Protein AF-A0A4Q5BND1-F1 (afdb_monomer_lite)

pLDDT: mean 87.62, std 17.13, range [39.16, 98.69]

Sequence (117 aa):
MFSNDTQSSKQLSAREKQLAYLREHEKDMADFVKSLSPKVKSVQFDWESMEVGQVSNGTPQGGGYMLTLRGKVNQNEQTKFMVGFSIDNATSTPKEFGIYEMQPIRIYRDGGWYYYD

Foldseek 3Di:
DDPPPPPPVPPDFLLRVQLVVCVVCVVVVFVVLCVLDVPFPGKAWDSVQWDKDFDAPVDPVGGFIKIKTKIAGPPDPQKIWMKIATARDRRGHHPDPDIDRPGRIWGDDPNDTDHPD

Secondary structure (DSSP, 8-state):
-------------HHHHHHHHHHHTHHHHHHHHHHT-TT---EEEEEEEEEEEE---SSTT-PPEEEEEEEEETT-TTEEEEEEEEESSTTPPPSS---EEEEEEEEEETTEEEE--

Radius of gyration: 17.89 Å; chains: 1; bounding box: 37×38×66 Å

Structure (mmCIF, N/CA/C/O backbone):
data_AF-A0A4Q5BND1-F1
#
_entry.id   AF-A0A4Q5BND1-F1
#
loop_
_atom_site.group_PDB
_atom_site.id
_atom_site.type_symbol
_atom_site.label_atom_id
_atom_site.label_alt_id
_atom_site.label_comp_id
_atom_site.label_asym_id
_atom_site.label_entity_id
_atom_site.label_seq_id
_atom_site.pdbx_PDB_ins_code
_atom_site.Cartn_x
_atom_site.Cartn_y
_atom_site.Cartn_z
_atom_site.occupancy
_atom_site.B_iso_or_equiv
_atom_site.auth_seq_id
_atom_site.auth_comp_id
_atom_site.auth_asym_id
_atom_site.auth_atom_id
_atom_site.pdbx_PDB_model_num
ATOM 1 N N . MET A 1 1 ? -5.087 -16.785 50.235 1.00 39.31 1 MET A N 1
ATOM 2 C CA . MET A 1 1 ? -4.423 -15.898 49.260 1.00 39.31 1 MET A CA 1
ATOM 3 C C . MET A 1 1 ? -5.155 -16.076 47.948 1.00 39.31 1 MET A C 1
ATOM 5 O O . MET A 1 1 ? -5.008 -17.120 47.333 1.00 39.31 1 MET A O 1
ATOM 9 N N . PHE A 1 2 ? -6.032 -15.141 47.594 1.00 42.69 2 PHE A N 1
ATOM 10 C CA . PHE A 1 2 ? -6.683 -15.137 46.287 1.00 42.69 2 PHE A CA 1
ATOM 11 C C . PHE A 1 2 ? -5.940 -14.104 45.447 1.00 42.69 2 PHE A C 1
ATOM 13 O O . PHE A 1 2 ? -6.061 -12.906 45.701 1.00 42.69 2 PHE A O 1
ATOM 20 N N . SER A 1 3 ? -5.102 -14.568 44.523 1.00 43.72 3 SER A N 1
ATOM 21 C CA . SER A 1 3 ? -4.560 -13.702 43.482 1.00 43.72 3 SER A CA 1
ATOM 22 C C . SER A 1 3 ? -5.708 -13.394 42.531 1.00 43.72 3 SER A C 1
ATOM 24 O O . SER A 1 3 ? -6.158 -14.263 41.789 1.00 43.72 3 SER A O 1
ATOM 26 N N . ASN A 1 4 ? -6.224 -12.168 42.603 1.00 39.16 4 ASN A N 1
ATOM 27 C CA . ASN A 1 4 ? -7.020 -11.596 41.528 1.00 39.16 4 ASN A CA 1
ATOM 28 C C . ASN A 1 4 ? -6.064 -11.357 40.357 1.00 39.16 4 ASN A C 1
ATOM 30 O O . ASN A 1 4 ? -5.521 -10.261 40.199 1.00 39.16 4 ASN A O 1
ATOM 34 N N . ASP A 1 5 ? -5.842 -12.395 39.554 1.00 50.16 5 ASP A N 1
ATOM 35 C CA . ASP A 1 5 ? -5.312 -12.229 38.210 1.00 50.16 5 ASP A CA 1
ATOM 36 C C . ASP A 1 5 ? -6.337 -11.400 37.445 1.00 50.16 5 ASP A C 1
ATOM 38 O O . ASP A 1 5 ? -7.357 -11.876 36.949 1.00 50.16 5 ASP A O 1
ATOM 42 N N . THR A 1 6 ? -6.093 -10.095 37.435 1.00 43.84 6 THR A N 1
ATOM 43 C CA . THR A 1 6 ? -6.850 -9.158 36.630 1.00 43.84 6 THR A CA 1
ATOM 44 C C . THR A 1 6 ? -6.502 -9.505 35.189 1.00 43.84 6 THR A C 1
ATOM 46 O O . THR A 1 6 ? -5.468 -9.075 34.677 1.00 43.84 6 THR A O 1
ATOM 49 N N . GLN A 1 7 ? -7.342 -10.312 34.532 1.00 50.75 7 GLN A N 1
ATOM 50 C CA . GLN A 1 7 ? -7.423 -10.360 33.075 1.00 50.75 7 GLN A CA 1
ATOM 51 C C . GLN A 1 7 ? -7.826 -8.960 32.608 1.00 50.75 7 GLN A C 1
ATOM 53 O O . GLN A 1 7 ? -8.988 -8.666 32.343 1.00 50.75 7 GLN A O 1
ATOM 58 N N . SER A 1 8 ? -6.847 -8.061 32.561 1.00 48.84 8 SER A N 1
ATOM 59 C CA . SER A 1 8 ? -6.966 -6.797 31.864 1.00 48.84 8 SER A CA 1
ATOM 60 C C . SER A 1 8 ? -7.092 -7.167 30.395 1.00 48.84 8 SER A C 1
ATOM 62 O O . SER A 1 8 ? -6.111 -7.551 29.755 1.00 48.84 8 SER A O 1
ATOM 64 N N . SER A 1 9 ? -8.324 -7.173 29.880 1.00 58.75 9 SER A N 1
ATOM 65 C CA . SER A 1 9 ? -8.588 -7.304 28.453 1.00 58.75 9 SER A CA 1
ATOM 66 C C . SER A 1 9 ? -7.759 -6.231 27.760 1.00 58.75 9 SER A C 1
ATOM 68 O O . SER A 1 9 ? -8.057 -5.042 27.887 1.00 58.75 9 SER A O 1
ATOM 70 N N . LYS A 1 10 ? -6.663 -6.628 27.111 1.00 68.19 10 LYS A N 1
ATOM 71 C CA . LYS A 1 10 ? -5.726 -5.698 26.487 1.00 68.19 10 LYS A CA 1
ATOM 72 C C . LYS A 1 10 ? -6.482 -4.977 25.372 1.00 68.19 10 LYS A C 1
ATOM 74 O O . LYS A 1 10 ? -6.725 -5.547 24.311 1.00 68.19 10 LYS A O 1
ATOM 79 N N . GLN A 1 11 ? -6.954 -3.765 25.648 1.00 77.25 11 GLN A N 1
ATOM 80 C CA . GLN A 1 11 ? -7.708 -2.989 24.676 1.00 77.25 11 GLN A CA 1
ATOM 81 C C . GLN A 1 11 ? -6.721 -2.567 23.584 1.00 77.25 11 GLN A C 1
ATOM 83 O O . GLN A 1 11 ? -5.782 -1.825 23.859 1.00 77.25 11 GLN A O 1
ATOM 88 N N . LEU A 1 12 ? -6.895 -3.090 22.368 1.00 85.19 12 LEU A N 1
ATOM 89 C CA . LEU A 1 12 ? -6.031 -2.745 21.239 1.00 85.19 12 LEU A CA 1
ATOM 90 C C . LEU A 1 12 ? -6.107 -1.237 20.968 1.00 85.19 12 LEU A C 1
ATOM 92 O O . LEU A 1 12 ? -7.200 -0.658 20.908 1.00 85.19 12 LEU A O 1
ATOM 96 N N . SER A 1 13 ? -4.951 -0.615 20.762 1.00 94.19 13 SER A N 1
ATOM 97 C CA . SER A 1 13 ? -4.838 0.737 20.223 1.00 94.19 13 SER A CA 1
ATOM 98 C C . SER A 1 13 ? -5.478 0.827 18.833 1.00 94.19 13 SER A C 1
ATOM 100 O O . SER A 1 13 ? -5.686 -0.178 18.148 1.00 94.19 13 SER A O 1
ATOM 102 N N . ALA A 1 14 ? -5.777 2.047 18.382 1.00 95.25 14 ALA A N 1
ATOM 103 C CA . ALA A 1 14 ? -6.307 2.275 17.037 1.00 95.25 14 ALA A CA 1
ATOM 104 C C . ALA A 1 14 ? -5.412 1.658 15.946 1.00 95.25 14 ALA A C 1
ATOM 106 O O . ALA A 1 14 ? -5.902 0.939 15.077 1.00 95.25 14 ALA A O 1
ATOM 107 N N . ARG A 1 15 ? -4.092 1.861 16.065 1.00 95.44 15 ARG A N 1
ATOM 108 C CA . ARG A 1 15 ? -3.093 1.315 15.140 1.00 95.44 15 ARG A CA 1
ATOM 109 C C . ARG A 1 15 ? -3.120 -0.214 15.117 1.00 95.44 15 ARG A C 1
ATOM 111 O O . ARG A 1 15 ? -3.050 -0.810 14.050 1.00 95.44 15 ARG A O 1
ATOM 118 N N . GLU A 1 16 ? -3.241 -0.857 16.278 1.00 96.38 16 GLU A N 1
ATOM 119 C CA . GLU A 1 16 ? -3.308 -2.320 16.362 1.00 96.38 16 GLU A CA 1
ATOM 120 C C . GLU A 1 16 ? -4.590 -2.879 15.734 1.00 96.38 16 GLU A C 1
ATOM 122 O O . GLU A 1 16 ? -4.524 -3.891 15.043 1.00 96.38 16 GLU A O 1
ATOM 127 N N . LYS A 1 17 ? -5.740 -2.213 15.910 1.00 96.12 17 LYS A N 1
ATOM 128 C CA . LYS A 1 17 ? -6.999 -2.607 15.249 1.00 96.12 17 LYS A CA 1
ATOM 129 C C . LYS A 1 17 ? -6.908 -2.481 13.730 1.00 96.12 17 LYS A C 1
ATOM 131 O O . LYS A 1 17 ? -7.338 -3.375 13.011 1.00 96.12 17 LYS A O 1
ATOM 136 N N . GLN A 1 18 ? -6.316 -1.390 13.251 1.00 97.12 18 GLN A N 1
ATOM 137 C CA . GLN A 1 18 ? -6.070 -1.155 11.829 1.00 97.12 18 GLN A CA 1
ATOM 138 C C . GLN A 1 18 ? -5.130 -2.214 11.241 1.00 97.12 18 GLN A C 1
ATO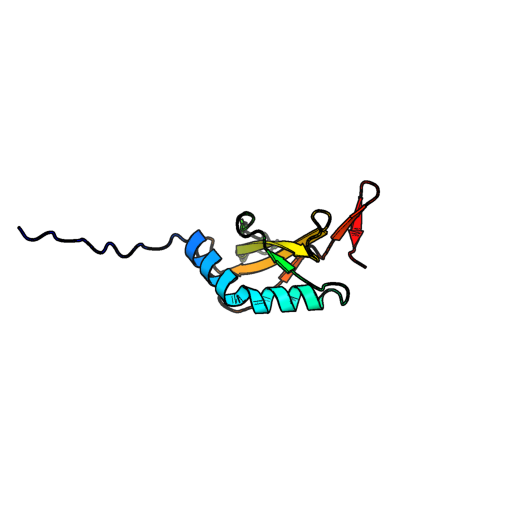M 140 O O . GLN A 1 18 ? -5.464 -2.832 10.236 1.00 97.12 18 GLN A O 1
ATOM 145 N N . LEU A 1 19 ? -4.006 -2.504 11.903 1.00 97.75 19 LEU A N 1
ATOM 146 C CA . LEU A 1 19 ? -3.090 -3.566 11.477 1.00 97.75 19 LEU A CA 1
ATOM 147 C C . LEU A 1 19 ? -3.739 -4.952 11.502 1.00 97.75 19 LEU A C 1
ATOM 149 O O . LEU A 1 19 ? -3.475 -5.754 10.610 1.00 97.75 19 LEU A O 1
ATOM 153 N N . ALA A 1 20 ? -4.575 -5.244 12.502 1.00 97.00 20 ALA A N 1
ATOM 154 C CA . ALA A 1 20 ? -5.307 -6.505 12.572 1.00 97.00 20 ALA A CA 1
ATOM 155 C C . ALA A 1 20 ? -6.233 -6.673 11.361 1.00 97.00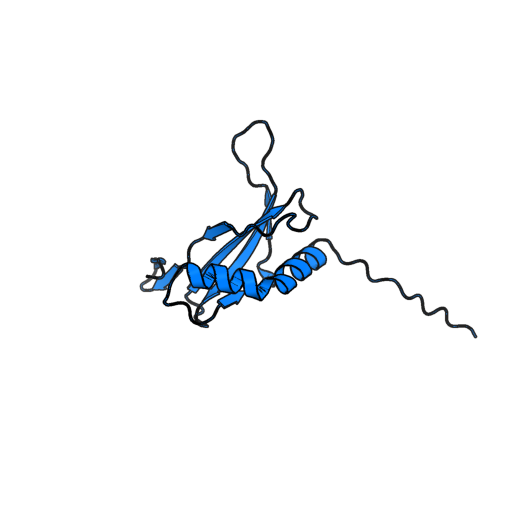 20 ALA A C 1
ATOM 157 O O . ALA A 1 20 ? -6.173 -7.709 10.704 1.00 97.00 20 ALA A O 1
ATOM 158 N N . TYR A 1 21 ? -6.994 -5.629 11.014 1.00 96.25 21 TYR A N 1
ATOM 159 C CA . TYR A 1 21 ? -7.838 -5.622 9.820 1.00 96.25 21 TYR A CA 1
ATOM 160 C C . TYR A 1 21 ? -7.024 -5.864 8.540 1.00 96.25 21 TYR A C 1
ATOM 162 O O . TYR A 1 21 ? -7.374 -6.726 7.740 1.00 96.25 21 TYR A O 1
ATOM 170 N N . LEU A 1 22 ? -5.906 -5.152 8.346 1.00 97.38 22 LEU A N 1
ATOM 171 C CA . LEU A 1 22 ? -5.078 -5.327 7.144 1.00 97.38 22 LEU A CA 1
ATOM 172 C C . LEU A 1 22 ? -4.495 -6.741 7.044 1.00 97.38 22 LEU A C 1
ATOM 174 O O . LEU A 1 22 ? -4.458 -7.307 5.959 1.00 97.38 22 LEU A O 1
ATOM 178 N N . ARG A 1 23 ? -4.052 -7.326 8.161 1.00 97.44 23 ARG A N 1
ATOM 179 C CA . ARG A 1 23 ? -3.514 -8.696 8.184 1.00 97.44 23 ARG A CA 1
ATOM 180 C C . ARG A 1 23 ? -4.584 -9.743 7.894 1.00 97.44 23 ARG A C 1
ATOM 182 O O . ARG A 1 23 ? -4.307 -10.699 7.181 1.00 97.44 23 ARG A O 1
ATOM 189 N N . GLU A 1 24 ? -5.800 -9.553 8.402 1.00 97.12 24 GLU A N 1
ATOM 190 C CA . GLU A 1 24 ? -6.946 -10.413 8.077 1.00 97.12 24 GLU A CA 1
ATOM 191 C C . GLU A 1 24 ? -7.230 -10.433 6.565 1.00 97.12 24 GLU A C 1
ATOM 193 O O . GLU A 1 24 ? -7.569 -11.477 6.016 1.00 97.12 24 GLU A O 1
ATOM 198 N N . HIS A 1 25 ? -6.984 -9.311 5.882 1.00 96.94 25 HIS A N 1
ATOM 199 C CA . HIS A 1 25 ? -7.207 -9.150 4.445 1.00 96.94 25 HIS A CA 1
ATOM 200 C C . HIS A 1 25 ? -5.914 -9.205 3.610 1.00 96.94 25 HIS A C 1
ATOM 202 O O . HIS A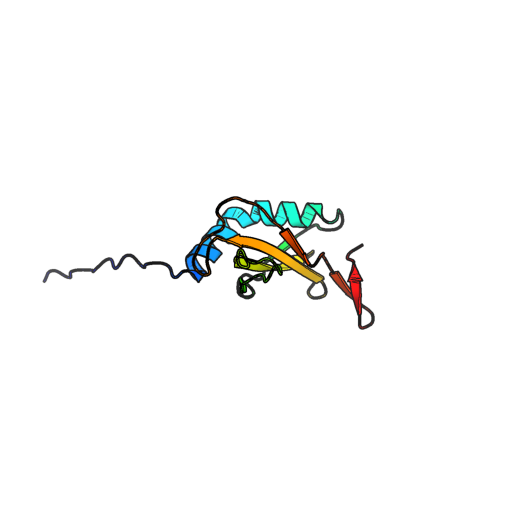 1 25 ? -5.891 -8.766 2.457 1.00 96.94 25 HIS A O 1
ATOM 208 N N . GLU A 1 26 ? -4.817 -9.747 4.153 1.00 97.88 26 GLU A N 1
ATOM 209 C CA . GLU A 1 26 ? -3.517 -9.789 3.466 1.00 97.88 26 GLU A CA 1
ATOM 210 C C . GLU A 1 26 ? -3.607 -10.478 2.101 1.00 97.88 26 GLU A C 1
ATOM 212 O O . GLU A 1 26 ? -3.034 -10.001 1.119 1.00 97.88 26 GLU A O 1
ATOM 217 N N . LYS A 1 27 ? -4.366 -11.577 2.025 1.00 97.81 27 LYS A N 1
ATOM 218 C CA . LYS A 1 27 ? -4.568 -12.326 0.784 1.00 97.81 27 LYS A CA 1
ATOM 219 C C . LYS A 1 27 ? -5.258 -11.479 -0.286 1.00 97.81 27 LYS A C 1
ATOM 221 O O . LYS A 1 27 ? -4.772 -11.436 -1.413 1.00 97.81 27 LYS A O 1
ATOM 226 N N . ASP A 1 28 ? -6.339 -10.795 0.066 1.00 97.38 28 ASP A N 1
ATOM 227 C CA . ASP A 1 28 ? -7.109 -9.997 -0.888 1.00 97.38 28 ASP A CA 1
ATOM 228 C C . ASP A 1 28 ? -6.310 -8.774 -1.361 1.00 97.38 28 ASP A C 1
ATOM 230 O O . ASP A 1 28 ? -6.296 -8.453 -2.550 1.00 97.38 28 ASP A O 1
ATOM 234 N N . MET A 1 29 ? -5.547 -8.142 -0.460 1.00 97.81 29 MET A N 1
ATOM 235 C CA . MET A 1 29 ? -4.610 -7.080 -0.839 1.00 97.81 29 MET A CA 1
ATOM 236 C C . MET A 1 29 ? -3.503 -7.593 -1.766 1.00 97.81 29 MET A C 1
ATOM 238 O O . MET A 1 29 ? -3.138 -6.922 -2.732 1.00 97.81 29 MET A O 1
ATOM 242 N N . ALA A 1 30 ? -2.943 -8.773 -1.488 1.00 98.31 30 ALA A N 1
ATOM 243 C CA . ALA A 1 30 ? -1.904 -9.363 -2.324 1.00 98.31 30 ALA A CA 1
ATOM 244 C C . ALA A 1 30 ? -2.438 -9.724 -3.717 1.00 98.31 30 ALA A C 1
ATOM 246 O O . ALA A 1 30 ? -1.743 -9.514 -4.711 1.00 98.31 30 ALA A O 1
ATOM 247 N N . ASP A 1 31 ? -3.661 -10.245 -3.800 1.00 98.06 31 ASP A N 1
ATOM 248 C CA . ASP A 1 31 ? -4.306 -10.592 -5.065 1.00 98.06 31 ASP A CA 1
ATOM 249 C C . ASP A 1 31 ? -4.651 -9.327 -5.877 1.00 98.06 31 ASP A C 1
ATOM 251 O O . ASP A 1 31 ? -4.412 -9.300 -7.087 1.00 98.06 31 ASP A O 1
ATOM 255 N N . PHE A 1 32 ? -5.056 -8.231 -5.221 1.00 97.00 32 PHE A N 1
ATOM 256 C CA . PHE A 1 32 ? -5.170 -6.916 -5.860 1.00 97.00 32 PHE A CA 1
ATOM 257 C C . PHE A 1 32 ? -3.833 -6.440 -6.440 1.00 97.00 32 PHE A C 1
ATOM 259 O O . PHE A 1 32 ? -3.767 -6.129 -7.626 1.00 97.00 32 PHE A O 1
ATOM 266 N N . VAL A 1 33 ? -2.745 -6.440 -5.659 1.00 97.69 33 VAL A N 1
ATOM 267 C CA . VAL A 1 33 ? -1.424 -5.987 -6.144 1.00 97.69 33 VAL A CA 1
ATOM 268 C C . VAL A 1 33 ? -0.924 -6.865 -7.297 1.00 97.69 33 VAL A C 1
ATOM 270 O O . VAL A 1 33 ? -0.367 -6.349 -8.263 1.00 97.69 33 VAL A O 1
ATOM 273 N N . LYS A 1 34 ? -1.161 -8.183 -7.253 1.00 97.69 34 LYS A N 1
ATOM 274 C CA . LYS A 1 34 ? -0.851 -9.086 -8.375 1.00 97.69 34 LYS A CA 1
ATOM 275 C C . LYS A 1 34 ? -1.649 -8.759 -9.633 1.00 97.69 34 LYS A C 1
ATOM 277 O O . LYS A 1 34 ? -1.123 -8.908 -10.730 1.00 97.69 34 LYS A O 1
ATOM 282 N N . SER A 1 35 ? -2.892 -8.302 -9.493 1.00 96.06 35 SER A N 1
ATOM 283 C CA . SER A 1 35 ? -3.716 -7.922 -10.645 1.00 96.06 35 SER A CA 1
ATOM 284 C C . SER A 1 35 ? -3.172 -6.699 -11.396 1.00 96.06 35 SER A C 1
ATOM 286 O O . SER A 1 35 ? -3.439 -6.555 -12.586 1.00 96.06 35 SER A O 1
ATOM 288 N N . LEU A 1 36 ? -2.351 -5.864 -10.740 1.00 94.44 36 LEU A N 1
ATOM 289 C CA . LEU A 1 36 ? -1.743 -4.673 -11.347 1.00 94.44 36 LEU A CA 1
ATOM 290 C C . LEU A 1 36 ? -0.653 -5.014 -12.377 1.00 94.44 36 LEU A C 1
ATOM 292 O O . LEU A 1 36 ? -0.343 -4.188 -13.231 1.00 94.44 36 LEU A O 1
ATOM 296 N N . SER A 1 37 ? -0.047 -6.208 -12.312 1.00 95.38 37 SER A N 1
ATOM 297 C CA . SER A 1 37 ? 0.917 -6.660 -13.323 1.00 95.38 37 SER A CA 1
ATOM 298 C C . SER A 1 37 ? 1.096 -8.185 -13.318 1.00 95.38 37 SER A C 1
ATOM 300 O O . SER A 1 37 ? 1.415 -8.764 -12.275 1.00 95.38 37 SER A O 1
ATOM 302 N N . PRO A 1 38 ? 1.042 -8.856 -14.488 1.00 95.62 38 PRO A N 1
ATOM 303 C CA . PRO A 1 38 ? 1.244 -10.305 -14.586 1.00 95.62 38 PRO A CA 1
ATOM 304 C C . PRO A 1 38 ? 2.664 -10.754 -14.197 1.00 95.62 38 PRO A C 1
ATOM 306 O O . PRO A 1 38 ? 2.914 -11.946 -14.020 1.00 95.62 38 PRO A O 1
ATOM 309 N N . LYS A 1 39 ? 3.616 -9.820 -14.061 1.00 96.44 39 LYS A N 1
ATOM 310 C CA . LYS A 1 39 ? 4.991 -10.112 -13.630 1.00 96.44 39 LYS A CA 1
ATOM 311 C C . LYS A 1 39 ? 5.111 -10.294 -12.114 1.00 96.44 39 LYS A C 1
ATOM 313 O O . LYS A 1 39 ? 6.149 -10.763 -11.641 1.00 96.44 39 LYS A O 1
ATOM 318 N N . VAL A 1 40 ? 4.083 -9.947 -11.338 1.00 98.12 40 VAL A N 1
ATOM 319 C CA . VAL A 1 40 ? 4.077 -10.092 -9.877 1.00 98.12 40 VAL A CA 1
ATOM 320 C C . VAL A 1 40 ? 3.812 -11.550 -9.492 1.00 98.12 40 VAL A C 1
ATOM 322 O O . VAL A 1 40 ? 2.722 -12.082 -9.667 1.00 98.12 40 VAL A O 1
ATOM 325 N N . LYS A 1 41 ? 4.821 -12.198 -8.911 1.00 97.62 41 LYS A N 1
ATOM 326 C CA . LYS A 1 41 ? 4.770 -13.572 -8.384 1.00 97.62 41 LYS A CA 1
ATOM 327 C C . LYS A 1 41 ? 4.544 -13.600 -6.874 1.00 97.62 41 LYS A C 1
ATOM 329 O O . LYS A 1 41 ? 3.932 -14.528 -6.355 1.00 97.62 41 LYS A O 1
ATOM 334 N N . SER A 1 42 ? 5.038 -12.589 -6.161 1.00 98.31 42 SER A N 1
ATOM 335 C CA . SER A 1 42 ? 4.880 -12.457 -4.710 1.00 98.31 42 SER A CA 1
ATOM 336 C C . SER A 1 42 ? 4.733 -10.992 -4.307 1.00 98.31 42 SER A C 1
ATOM 338 O O . SER A 1 42 ? 5.246 -10.107 -4.992 1.00 98.31 42 SER A O 1
ATOM 340 N N . VAL A 1 43 ? 4.040 -10.755 -3.196 1.00 98.69 43 VAL A N 1
ATOM 341 C CA . VAL A 1 43 ? 3.793 -9.432 -2.612 1.00 98.69 43 VAL A CA 1
ATOM 342 C C . VAL A 1 43 ? 4.245 -9.480 -1.157 1.00 98.69 43 VAL A C 1
ATOM 344 O O . VAL A 1 43 ? 4.035 -10.490 -0.486 1.00 98.69 43 VAL A O 1
ATOM 347 N N . GLN A 1 44 ? 4.909 -8.428 -0.688 1.00 98.62 44 GLN A N 1
ATOM 348 C CA . GLN A 1 44 ? 5.326 -8.274 0.701 1.00 98.62 44 GLN A CA 1
ATOM 349 C C . GLN A 1 44 ? 4.894 -6.899 1.195 1.00 98.62 44 GLN A C 1
ATOM 351 O O . GLN A 1 44 ? 5.306 -5.883 0.631 1.00 98.62 44 GLN A O 1
ATOM 356 N N . PHE A 1 45 ? 4.090 -6.872 2.252 1.00 98.62 45 PHE A N 1
ATOM 357 C CA . PHE A 1 45 ? 3.672 -5.635 2.898 1.00 98.62 45 PHE A CA 1
ATOM 358 C C . PHE A 1 45 ? 4.667 -5.223 3.979 1.00 98.62 45 PHE A C 1
ATOM 360 O O . PHE A 1 45 ? 5.143 -6.050 4.758 1.00 98.62 45 PHE A O 1
ATOM 367 N N . ASP A 1 46 ? 4.956 -3.928 4.035 1.00 98.44 46 ASP A N 1
ATOM 368 C CA . ASP A 1 46 ? 5.692 -3.316 5.132 1.00 98.44 46 ASP A CA 1
ATOM 369 C C . ASP A 1 46 ? 4.683 -2.830 6.178 1.00 98.44 46 ASP A C 1
ATOM 371 O O . ASP A 1 46 ? 4.163 -1.719 6.096 1.00 98.44 46 ASP A O 1
ATOM 375 N N . TRP A 1 47 ? 4.377 -3.677 7.161 1.00 98.38 47 TRP A N 1
ATOM 376 C CA . TRP A 1 47 ? 3.410 -3.363 8.220 1.00 98.38 47 TRP A CA 1
ATOM 377 C C . TRP A 1 47 ? 3.803 -2.147 9.066 1.00 98.38 47 TRP A C 1
ATOM 379 O O . TRP A 1 47 ? 2.937 -1.488 9.644 1.00 98.38 47 TRP A O 1
ATOM 389 N N . GLU A 1 48 ? 5.095 -1.835 9.156 1.00 98.00 48 GLU A N 1
ATOM 390 C CA . GLU A 1 48 ? 5.576 -0.680 9.911 1.00 98.00 48 GLU A CA 1
ATOM 391 C C . GLU A 1 48 ? 5.296 0.626 9.160 1.00 98.00 48 GLU A C 1
ATOM 393 O O . GLU A 1 48 ? 5.016 1.644 9.795 1.00 98.00 48 GLU A O 1
ATOM 398 N N . SER A 1 49 ? 5.227 0.571 7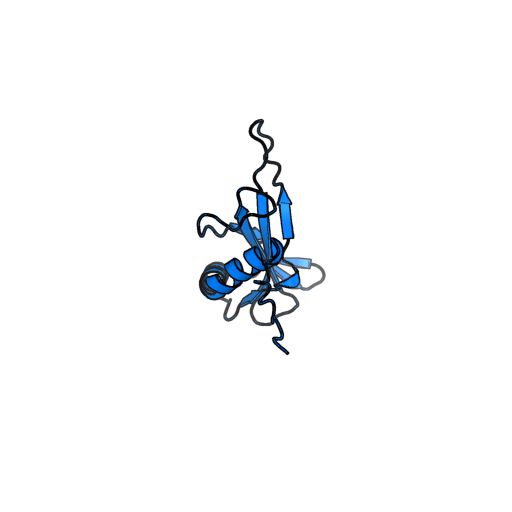.826 1.00 98.19 49 SER A N 1
ATOM 399 C CA . SER A 1 49 ? 4.878 1.709 6.965 1.00 98.19 49 SER A CA 1
ATOM 400 C C . SER A 1 49 ? 3.419 2.164 7.033 1.00 98.19 49 SER A C 1
ATOM 402 O O . SER A 1 49 ? 3.059 3.108 6.330 1.00 98.19 49 SER A O 1
ATOM 404 N N . MET A 1 50 ? 2.567 1.506 7.832 1.00 97.88 50 MET A N 1
ATOM 405 C CA . MET A 1 50 ? 1.164 1.895 7.936 1.00 97.88 50 MET A CA 1
ATOM 406 C C . MET A 1 50 ? 1.039 3.325 8.474 1.00 97.88 50 MET A C 1
ATOM 408 O O . MET A 1 50 ? 1.478 3.625 9.591 1.00 97.88 50 MET A O 1
ATOM 412 N N . GLU A 1 51 ? 0.379 4.182 7.707 1.00 96.75 51 GLU A N 1
ATOM 413 C CA . GLU A 1 51 ? 0.121 5.579 8.043 1.00 96.75 51 GLU A CA 1
ATOM 414 C C . GLU A 1 51 ? -1.372 5.885 7.913 1.00 96.75 51 GLU A C 1
ATOM 416 O O . GLU A 1 51 ? -2.092 5.254 7.142 1.00 96.75 51 GLU A O 1
ATOM 421 N N . VAL A 1 52 ? -1.844 6.867 8.680 1.00 95.75 52 VAL A N 1
ATOM 422 C CA . VAL A 1 52 ? -3.206 7.394 8.576 1.00 95.75 52 VAL A CA 1
ATOM 423 C C . VAL A 1 52 ? -3.109 8.895 8.362 1.00 95.75 52 VAL A C 1
ATOM 425 O O . VAL A 1 52 ? -2.545 9.606 9.192 1.00 95.75 52 VAL A O 1
ATOM 428 N N . GLY A 1 53 ? -3.657 9.372 7.249 1.00 91.19 53 GLY A N 1
ATOM 429 C CA . GLY A 1 53 ? -3.617 10.777 6.858 1.00 91.19 53 GLY A CA 1
ATOM 430 C C . GLY A 1 53 ? -4.994 11.305 6.478 1.00 91.19 53 GLY A C 1
ATOM 431 O O . GLY A 1 53 ? -5.851 10.563 6.001 1.00 91.19 53 GLY A O 1
ATOM 432 N N . GLN A 1 54 ? -5.207 12.605 6.678 1.00 87.94 54 GLN A N 1
ATOM 433 C CA . GLN A 1 54 ? -6.346 13.301 6.081 1.00 87.94 54 GLN A CA 1
ATOM 434 C C . GLN A 1 54 ? -6.077 13.531 4.594 1.00 87.94 54 GLN A C 1
ATOM 436 O O . GLN A 1 54 ? -5.005 14.002 4.215 1.00 87.94 54 GLN A O 1
ATOM 441 N N . VAL A 1 55 ? -7.064 13.241 3.753 1.00 77.00 55 VAL A N 1
ATOM 442 C CA . VAL A 1 55 ? -6.999 13.495 2.313 1.00 77.00 55 VAL A CA 1
ATOM 443 C C . VAL A 1 55 ? -7.754 14.780 2.017 1.00 77.00 55 VAL A C 1
ATOM 445 O O . VAL A 1 55 ? -8.976 14.777 1.984 1.00 77.00 55 VAL A O 1
ATOM 448 N N . SER A 1 56 ? -7.058 15.899 1.808 1.00 63.16 56 SER A N 1
ATOM 449 C CA . SER A 1 56 ? -7.721 17.151 1.419 1.00 63.16 56 SER A CA 1
ATOM 450 C C . SER A 1 56 ? -8.238 17.047 -0.015 1.00 63.16 56 SER A C 1
ATOM 452 O O . SER A 1 56 ? -7.445 16.935 -0.945 1.00 63.16 56 SER A O 1
ATOM 454 N N . ASN A 1 57 ? -9.558 17.101 -0.196 1.00 57.94 57 ASN A N 1
ATOM 455 C CA . ASN A 1 57 ? -10.189 16.981 -1.513 1.00 57.94 57 ASN A CA 1
ATOM 456 C C . ASN A 1 57 ? -10.743 18.306 -2.055 1.00 57.94 57 ASN A C 1
ATOM 458 O O . ASN A 1 57 ? -11.672 18.297 -2.851 1.00 57.94 57 ASN A O 1
ATOM 462 N N . GLY A 1 58 ? -10.232 19.462 -1.612 1.00 49.31 58 GLY A N 1
ATOM 463 C CA . GLY A 1 58 ? -10.631 20.779 -2.143 1.00 49.31 58 GLY A CA 1
ATOM 464 C C . GLY A 1 58 ? -12.125 21.148 -2.016 1.00 49.31 58 GLY A C 1
ATOM 465 O O . GLY A 1 58 ? -12.512 22.234 -2.439 1.00 49.31 58 GLY A O 1
ATOM 466 N N . THR A 1 59 ? -12.971 20.286 -1.435 1.00 45.19 59 THR A N 1
ATOM 467 C CA . THR A 1 59 ? -14.425 20.460 -1.294 1.00 45.19 59 THR A CA 1
ATOM 468 C C . THR A 1 59 ? -14.831 20.864 0.134 1.00 45.19 59 THR A C 1
ATOM 470 O O . THR A 1 59 ? -14.233 20.364 1.090 1.00 45.19 59 THR A O 1
ATOM 473 N N . PRO A 1 60 ? -15.901 21.672 0.326 1.00 41.69 60 PRO A N 1
ATOM 474 C CA . PRO A 1 60 ? -16.337 22.167 1.646 1.00 41.69 60 PRO A CA 1
ATOM 475 C C . PRO A 1 60 ? -16.792 21.097 2.651 1.00 41.69 60 PRO A C 1
ATOM 477 O O . PRO A 1 60 ? -16.973 21.401 3.824 1.00 41.69 60 PRO A O 1
ATOM 480 N N . GLN A 1 61 ? -17.000 19.855 2.206 1.00 47.69 61 GLN A N 1
ATOM 481 C CA . GLN A 1 61 ? -17.485 18.742 3.034 1.00 47.69 61 GLN A CA 1
ATOM 482 C C . GLN A 1 61 ? -16.378 18.074 3.870 1.00 47.69 61 GLN A C 1
ATOM 484 O O . GLN A 1 61 ? -16.661 17.159 4.636 1.00 47.69 61 GLN A O 1
ATOM 489 N N . GLY A 1 62 ? -15.137 18.565 3.771 1.00 50.00 62 GLY A N 1
ATOM 490 C CA . GLY A 1 62 ? -13.998 18.026 4.504 1.00 50.00 62 GLY A CA 1
ATOM 491 C C . GLY A 1 62 ? -13.408 16.794 3.821 1.00 50.00 62 GLY A C 1
ATOM 492 O O . GLY A 1 62 ? -14.101 15.978 3.221 1.00 50.00 62 GLY A O 1
ATOM 493 N N . GLY A 1 63 ? -12.086 16.696 3.869 1.00 59.94 63 GLY A N 1
ATOM 494 C CA . GLY A 1 63 ? -11.355 15.536 3.390 1.00 59.94 63 GLY A CA 1
ATOM 495 C C . GLY A 1 63 ? -11.595 14.305 4.260 1.00 59.94 63 GLY A C 1
ATOM 496 O O . GLY A 1 63 ? -11.504 14.409 5.482 1.00 59.94 63 GLY A O 1
ATOM 497 N N . GLY A 1 64 ? -11.880 13.150 3.655 1.00 79.81 64 GLY A N 1
ATOM 498 C CA . GLY A 1 64 ? -11.922 11.874 4.378 1.00 79.81 64 GLY A CA 1
ATOM 499 C C . GLY A 1 64 ? -10.543 11.469 4.917 1.00 79.81 64 GLY A C 1
ATOM 500 O O . GLY A 1 64 ? -9.525 12.087 4.594 1.00 79.81 64 GLY A O 1
ATOM 501 N N . TYR A 1 65 ? -10.490 10.414 5.728 1.00 90.25 65 TYR A N 1
ATOM 502 C CA . TYR A 1 65 ? -9.226 9.824 6.164 1.00 90.25 65 TYR A CA 1
ATOM 503 C C . TYR A 1 65 ? -8.856 8.647 5.262 1.00 90.25 65 TYR A C 1
ATOM 505 O O . TYR A 1 65 ? -9.717 7.907 4.781 1.00 90.25 65 TYR A O 1
ATOM 513 N N . MET A 1 66 ? -7.556 8.468 5.053 1.00 91.75 66 MET A N 1
ATOM 514 C CA . MET A 1 66 ? -7.001 7.336 4.327 1.00 91.75 66 MET A CA 1
ATOM 515 C C . MET A 1 66 ? -5.948 6.659 5.190 1.00 91.75 66 MET A C 1
ATOM 517 O O . MET A 1 66 ? -5.045 7.312 5.716 1.00 91.75 66 MET A O 1
ATOM 521 N N . LEU A 1 67 ? -6.066 5.344 5.307 1.00 95.62 67 LEU A N 1
ATOM 522 C CA . LEU A 1 67 ? -4.999 4.478 5.776 1.00 95.62 67 LEU A CA 1
ATOM 523 C C . LEU A 1 67 ? -4.172 4.068 4.559 1.00 95.62 67 LEU A C 1
ATOM 525 O O . LEU A 1 67 ? -4.736 3.554 3.597 1.00 95.62 67 LEU A O 1
ATOM 529 N N . THR A 1 68 ? -2.857 4.266 4.587 1.00 96.81 68 THR A N 1
ATOM 530 C CA . THR A 1 68 ? -1.946 3.812 3.529 1.00 96.81 68 THR A CA 1
ATOM 531 C C . THR A 1 68 ? -0.981 2.749 4.037 1.00 96.81 68 THR A C 1
ATOM 533 O O . THR A 1 68 ? -0.610 2.725 5.210 1.00 96.81 68 THR A O 1
ATOM 536 N N . LEU A 1 69 ? -0.587 1.845 3.141 1.00 98.38 69 LEU A N 1
ATOM 537 C CA . LEU A 1 69 ? 0.354 0.766 3.421 1.00 98.38 69 LEU A CA 1
ATOM 538 C C . LEU A 1 69 ? 1.286 0.590 2.223 1.00 98.38 69 LEU A C 1
ATOM 540 O O . LEU A 1 69 ? 0.831 0.492 1.078 1.00 98.38 69 LEU A O 1
ATOM 544 N N . ARG A 1 70 ? 2.594 0.564 2.479 1.00 98.56 70 ARG A N 1
ATOM 545 C CA . ARG A 1 70 ? 3.603 0.310 1.448 1.00 98.56 70 ARG A CA 1
ATOM 546 C C . ARG A 1 70 ? 3.921 -1.173 1.363 1.00 98.56 70 ARG A C 1
ATOM 548 O O . ARG A 1 70 ? 3.710 -1.949 2.295 1.00 98.56 70 ARG A O 1
ATOM 555 N N . GLY A 1 71 ? 4.489 -1.554 0.232 1.00 98.50 71 GLY A N 1
ATOM 556 C CA . GLY A 1 71 ? 5.054 -2.877 0.058 1.00 98.50 71 GLY A CA 1
ATOM 557 C C . GLY A 1 71 ? 5.980 -2.951 -1.141 1.00 98.50 71 GLY A C 1
ATOM 558 O O . GLY A 1 71 ? 6.223 -1.960 -1.834 1.00 98.50 71 GLY A O 1
ATOM 559 N N . LYS A 1 72 ? 6.482 -4.158 -1.371 1.00 98.62 72 LYS A N 1
ATOM 560 C CA . LYS A 1 72 ? 7.350 -4.531 -2.487 1.00 98.62 72 LYS 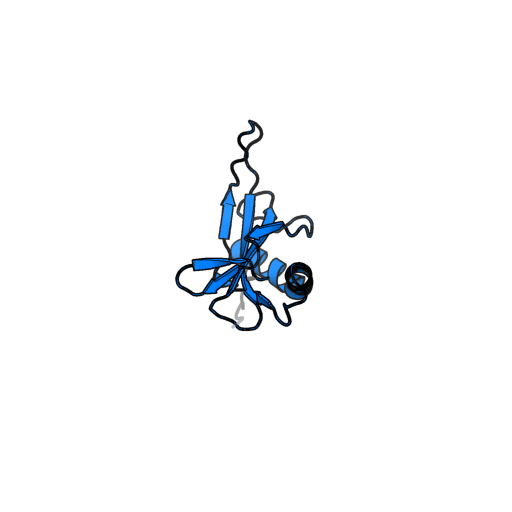A CA 1
ATOM 561 C C . LYS A 1 72 ? 6.847 -5.811 -3.138 1.00 98.62 72 LYS A C 1
ATOM 563 O O . LYS A 1 72 ? 6.054 -6.556 -2.557 1.00 98.62 72 LYS A O 1
ATOM 568 N N . VAL A 1 73 ? 7.309 -6.065 -4.353 1.00 98.69 73 VAL A N 1
ATOM 569 C CA . VAL A 1 73 ? 6.954 -7.265 -5.110 1.00 98.69 73 VAL A CA 1
ATOM 570 C C . VAL A 1 73 ? 8.188 -8.101 -5.400 1.00 98.69 73 VAL A C 1
ATOM 572 O O . VAL A 1 73 ? 9.305 -7.591 -5.487 1.00 98.69 73 VAL A O 1
ATOM 575 N N . ASN A 1 74 ? 7.982 -9.403 -5.589 1.00 98.25 74 ASN A N 1
ATOM 576 C CA . ASN A 1 74 ? 9.019 -10.329 -6.048 1.00 98.25 74 ASN A CA 1
ATOM 577 C C . ASN A 1 74 ? 10.292 -10.327 -5.189 1.00 98.25 74 ASN A C 1
ATOM 579 O O . ASN A 1 74 ? 11.374 -10.565 -5.717 1.00 98.25 74 ASN A O 1
ATOM 583 N N . GLN A 1 75 ? 10.162 -10.051 -3.883 1.00 97.88 75 GLN A N 1
ATOM 584 C CA . GLN A 1 75 ? 11.280 -9.945 -2.937 1.00 97.88 75 GLN A CA 1
ATOM 585 C C . GLN A 1 75 ? 12.353 -8.931 -3.375 1.00 97.88 75 GLN A C 1
ATOM 587 O O . GLN A 1 75 ? 13.509 -9.025 -2.970 1.00 97.88 75 GLN A O 1
ATOM 592 N N . ASN A 1 76 ? 11.984 -7.963 -4.217 1.00 97.44 76 ASN A N 1
ATOM 593 C CA . ASN A 1 76 ? 12.915 -6.998 -4.773 1.00 97.44 76 ASN A CA 1
ATOM 594 C C . ASN A 1 76 ? 12.852 -5.685 -3.983 1.00 97.44 76 ASN A C 1
ATOM 596 O O . ASN A 1 76 ? 11.879 -4.938 -4.095 1.00 97.44 76 ASN A O 1
ATOM 600 N N . GLU A 1 77 ? 13.916 -5.380 -3.234 1.00 97.12 77 GLU A N 1
ATOM 601 C CA . GLU A 1 77 ? 14.058 -4.134 -2.457 1.00 97.12 77 GLU A CA 1
ATOM 602 C C . GLU A 1 77 ? 14.044 -2.865 -3.322 1.00 97.12 77 GLU A C 1
ATOM 604 O O . GLU A 1 77 ? 13.798 -1.768 -2.829 1.00 97.12 77 GLU A O 1
ATOM 609 N N . GLN A 1 78 ? 14.295 -2.994 -4.624 1.00 97.94 78 GLN A N 1
ATOM 610 C CA . GLN A 1 78 ? 14.210 -1.889 -5.574 1.00 97.94 78 GLN A CA 1
ATOM 611 C C . GLN A 1 78 ? 12.788 -1.676 -6.092 1.00 97.94 78 GLN A C 1
ATOM 613 O O . GLN A 1 78 ? 12.582 -0.808 -6.936 1.00 97.94 78 GLN A O 1
ATOM 618 N N . THR A 1 79 ? 11.803 -2.448 -5.628 1.00 98.44 79 THR A N 1
ATOM 619 C CA . THR A 1 79 ? 10.399 -2.239 -5.982 1.00 98.44 79 THR A CA 1
ATOM 620 C C . THR A 1 79 ? 9.631 -1.587 -4.849 1.00 98.44 79 THR A C 1
ATOM 622 O O . THR A 1 79 ? 9.912 -1.817 -3.676 1.00 98.44 79 THR A O 1
ATOM 625 N N . LYS A 1 80 ? 8.636 -0.777 -5.204 1.00 98.38 80 LYS A N 1
ATOM 626 C CA . LYS A 1 80 ? 7.691 -0.221 -4.239 1.00 98.38 80 LYS A CA 1
ATOM 627 C C . LYS A 1 80 ? 6.307 -0.073 -4.844 1.00 98.38 80 LYS A C 1
ATOM 629 O O . LYS A 1 80 ? 6.182 0.198 -6.035 1.00 98.38 80 LYS A O 1
ATOM 634 N N . PHE A 1 81 ? 5.295 -0.175 -4.003 1.00 98.19 81 PHE A N 1
ATOM 635 C CA . PHE A 1 81 ? 3.930 0.254 -4.285 1.00 98.19 81 PHE A CA 1
ATOM 636 C C . PHE A 1 81 ? 3.317 0.846 -3.013 1.00 98.19 81 PHE A C 1
ATOM 638 O O . PHE A 1 81 ? 3.881 0.721 -1.920 1.00 98.19 81 PHE A O 1
ATOM 645 N N . MET A 1 82 ? 2.159 1.485 -3.151 1.00 97.94 82 MET A N 1
ATOM 646 C CA . MET A 1 82 ? 1.361 1.925 -2.012 1.00 97.94 82 MET A CA 1
ATOM 647 C C . MET A 1 82 ? -0.113 1.668 -2.292 1.00 97.94 82 MET A C 1
ATOM 649 O O . MET A 1 82 ? -0.633 2.099 -3.321 1.00 97.94 82 MET A O 1
ATOM 653 N N . VAL A 1 83 ? -0.778 1.003 -1.354 1.00 97.25 83 VAL A N 1
ATOM 654 C CA . VAL A 1 83 ? -2.234 0.837 -1.350 1.00 97.25 83 VAL A CA 1
ATOM 655 C C . VAL A 1 83 ? -2.868 1.735 -0.293 1.00 97.25 83 VAL A C 1
ATOM 657 O O . VAL A 1 83 ? -2.205 2.132 0.669 1.00 97.25 83 VAL A O 1
ATOM 660 N N . GLY A 1 84 ? -4.138 2.076 -0.488 1.00 94.75 84 GLY A N 1
ATOM 661 C CA . GLY A 1 84 ? -4.913 2.922 0.413 1.00 94.75 84 GLY A CA 1
ATOM 662 C C . GLY A 1 84 ? -6.293 2.350 0.719 1.00 94.75 84 GLY A C 1
ATOM 663 O O . GLY A 1 84 ? -6.858 1.632 -0.103 1.00 94.75 84 GLY A O 1
ATOM 664 N N . PHE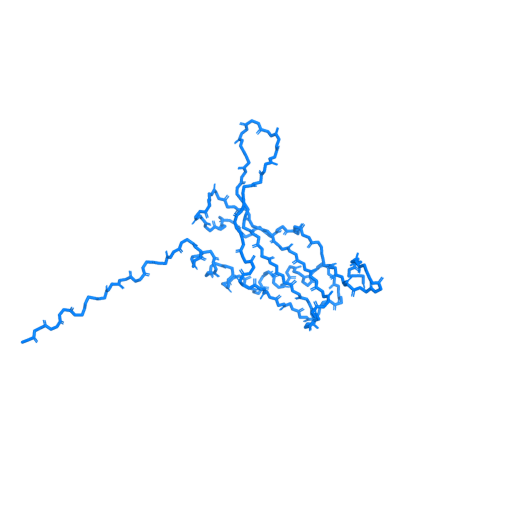 A 1 85 ? -6.830 2.705 1.885 1.00 93.94 85 PHE A N 1
ATOM 665 C CA . PHE A 1 85 ? -8.154 2.318 2.370 1.00 93.94 85 PHE A CA 1
ATOM 666 C C . PHE A 1 85 ? -8.858 3.522 2.984 1.00 93.94 85 PHE A C 1
ATOM 668 O O . PHE A 1 85 ? -8.306 4.183 3.870 1.00 93.94 85 PHE A O 1
ATOM 675 N N . SER A 1 86 ? -10.084 3.797 2.541 1.00 91.69 86 SER A N 1
ATOM 676 C CA . SER A 1 86 ? -10.877 4.879 3.122 1.00 91.69 86 SER A CA 1
ATOM 677 C C . SER A 1 86 ? -11.365 4.490 4.518 1.00 91.69 86 SER A C 1
ATOM 679 O O . SER A 1 86 ? -11.851 3.377 4.733 1.00 91.69 86 SER A O 1
ATOM 681 N N . ILE A 1 87 ? -11.230 5.413 5.468 1.00 92.38 87 ILE A N 1
ATOM 682 C CA . ILE A 1 87 ? -11.706 5.259 6.845 1.00 92.38 87 ILE A CA 1
ATOM 683 C C . ILE A 1 87 ? -12.462 6.524 7.272 1.00 92.38 87 ILE A C 1
ATOM 685 O O . ILE A 1 87 ? -12.189 7.623 6.787 1.00 92.38 87 ILE A O 1
ATOM 689 N N . ASP A 1 88 ? -13.395 6.388 8.214 1.00 89.50 88 ASP A N 1
ATOM 690 C CA . ASP A 1 88 ? -14.216 7.520 8.672 1.00 89.50 88 ASP A CA 1
ATOM 691 C C . ASP A 1 88 ? -13.414 8.584 9.427 1.00 89.50 88 ASP A C 1
ATOM 693 O O . ASP A 1 88 ? -13.679 9.780 9.331 1.00 89.50 88 ASP A O 1
ATOM 697 N N . ASN A 1 89 ? -12.473 8.136 10.257 1.00 90.88 89 ASN A N 1
ATOM 698 C CA . ASN A 1 89 ? -11.659 8.977 11.123 1.00 90.88 89 ASN A CA 1
ATOM 699 C C . ASN A 1 89 ? -10.327 8.289 11.435 1.00 90.88 89 ASN A C 1
ATOM 701 O O . ASN A 1 89 ? -10.159 7.096 11.181 1.00 90.88 89 ASN A O 1
ATOM 705 N N . ALA A 1 90 ? -9.403 9.034 12.045 1.00 92.38 90 ALA A N 1
ATOM 706 C CA . ALA A 1 90 ? -8.033 8.593 12.300 1.00 92.38 90 ALA A CA 1
ATOM 707 C C . ALA A 1 90 ? -7.901 7.257 13.061 1.00 92.38 90 ALA A C 1
ATOM 709 O O . ALA A 1 90 ? -6.857 6.609 12.982 1.00 92.38 90 ALA A O 1
ATOM 710 N N . THR A 1 91 ? -8.927 6.848 13.813 1.00 93.81 91 THR A N 1
ATOM 711 C CA . THR A 1 91 ? -8.890 5.658 14.673 1.00 93.81 91 THR A CA 1
ATOM 712 C C . THR A 1 91 ? -9.765 4.506 14.185 1.00 93.81 91 THR A C 1
ATOM 714 O O . THR A 1 91 ? -9.796 3.453 14.826 1.00 93.81 91 THR A O 1
ATOM 717 N N . SER A 1 92 ? -10.460 4.684 13.061 1.00 93.69 92 SER A N 1
ATOM 718 C CA . SER A 1 92 ? -11.364 3.680 12.496 1.00 93.69 92 SER A CA 1
ATOM 719 C C . SER A 1 92 ? -10.628 2.665 11.624 1.00 93.69 92 SER A C 1
ATOM 721 O O . SER A 1 92 ? -9.566 2.952 11.066 1.00 93.69 92 SER A O 1
ATOM 723 N N . THR A 1 93 ? -11.206 1.473 11.496 1.00 94.06 93 THR A N 1
ATOM 724 C CA . THR A 1 93 ? -10.851 0.505 10.452 1.00 94.06 93 THR A CA 1
ATOM 725 C C . THR A 1 93 ? -11.626 0.820 9.166 1.00 94.06 93 THR A C 1
ATOM 727 O O . THR A 1 93 ? -12.634 1.532 9.226 1.00 94.06 93 THR A O 1
ATOM 730 N N . PRO A 1 94 ? -11.197 0.301 8.005 1.00 90.69 94 PRO A N 1
ATOM 731 C CA . PRO A 1 94 ? -11.984 0.389 6.776 1.00 90.69 94 PRO A CA 1
ATOM 732 C C . PRO A 1 94 ? -13.386 -0.211 6.962 1.00 90.69 94 PRO A C 1
ATOM 734 O O . PRO A 1 94 ? -13.538 -1.265 7.581 1.00 90.69 94 PRO A O 1
ATOM 737 N N . LYS A 1 95 ? -14.414 0.493 6.468 1.00 75.56 95 LYS A N 1
ATOM 738 C CA . LYS A 1 95 ? -15.829 0.070 6.549 1.00 75.56 95 LYS A CA 1
ATOM 739 C C . LYS A 1 95 ? -16.190 -0.993 5.520 1.00 75.56 95 LYS A C 1
ATOM 741 O O . LYS A 1 95 ? -16.976 -1.889 5.803 1.00 75.56 95 LYS A O 1
ATOM 746 N N . GLU A 1 96 ? -15.624 -0.857 4.332 1.00 78.62 96 GLU A N 1
ATOM 747 C CA . GLU A 1 96 ? -15.807 -1.752 3.200 1.00 78.62 96 GLU A CA 1
ATOM 748 C C . GLU A 1 96 ? -14.429 -2.094 2.646 1.00 78.62 96 GLU A C 1
ATOM 750 O O . GLU A 1 96 ? -13.494 -1.289 2.739 1.00 78.62 96 GLU A O 1
ATOM 755 N N . PHE A 1 97 ? -14.299 -3.285 2.065 1.00 75.19 97 PHE A N 1
ATOM 756 C CA . PHE A 1 97 ? -13.050 -3.703 1.447 1.00 75.19 97 PHE A CA 1
ATOM 757 C C . PHE A 1 97 ? -12.877 -3.030 0.077 1.00 75.19 97 PHE A C 1
ATOM 759 O O . PHE A 1 97 ? -13.134 -3.618 -0.971 1.00 75.19 97 PHE A O 1
ATOM 766 N N . GLY A 1 98 ? -12.483 -1.757 0.102 1.00 84.06 98 GLY A N 1
ATOM 767 C CA . GLY A 1 98 ? -12.084 -0.975 -1.064 1.00 84.06 98 GLY A CA 1
ATOM 768 C C . GLY A 1 98 ? -10.589 -0.676 -1.015 1.00 84.06 98 GLY A C 1
ATOM 769 O O . GLY A 1 98 ? -10.144 0.078 -0.149 1.00 84.06 98 GLY A O 1
ATOM 770 N N . ILE A 1 99 ? -9.822 -1.262 -1.940 1.00 89.94 99 ILE A N 1
ATOM 771 C CA . ILE A 1 99 ? -8.385 -1.002 -2.084 1.00 89.94 99 ILE A CA 1
ATOM 772 C C . ILE A 1 99 ? -8.170 0.035 -3.187 1.00 89.94 99 ILE A C 1
ATOM 774 O O . ILE A 1 99 ? -8.607 -0.152 -4.322 1.00 89.94 99 ILE A O 1
ATOM 778 N N . TYR A 1 100 ? -7.445 1.102 -2.866 1.00 91.00 100 TYR A N 1
ATOM 779 C CA . TYR A 1 100 ? -7.008 2.110 -3.829 1.00 91.00 100 TYR A CA 1
ATOM 780 C C . TYR A 1 100 ? -5.534 1.917 -4.183 1.00 91.00 100 TYR A C 1
ATOM 782 O O . TYR A 1 100 ? -4.693 1.766 -3.294 1.00 91.00 100 TYR A O 1
ATOM 790 N N . GLU A 1 101 ? -5.195 1.988 -5.471 1.00 92.56 101 GLU A N 1
ATOM 791 C CA . GLU A 1 101 ? -3.807 2.164 -5.907 1.00 92.56 101 GLU A CA 1
ATOM 792 C C . GLU A 1 101 ? -3.381 3.616 -5.630 1.00 92.56 101 GLU A C 1
ATOM 794 O O . GLU A 1 101 ? -3.685 4.527 -6.395 1.00 92.56 101 GLU A O 1
ATOM 799 N N . MET A 1 102 ? -2.690 3.849 -4.511 1.00 91.75 102 MET A N 1
ATOM 800 C CA . MET A 1 102 ? -2.173 5.179 -4.155 1.00 91.75 102 MET A CA 1
ATOM 801 C C . MET A 1 102 ? -0.873 5.485 -4.896 1.00 91.75 102 MET A C 1
ATOM 803 O O . MET A 1 102 ? -0.606 6.626 -5.276 1.00 91.75 102 MET A O 1
ATOM 807 N N . GLN A 1 103 ? -0.041 4.458 -5.077 1.00 93.81 103 GLN A N 1
ATOM 808 C CA . GLN A 1 103 ? 1.109 4.492 -5.966 1.00 93.81 103 GLN A CA 1
ATOM 809 C C . GLN A 1 103 ? 1.191 3.169 -6.729 1.00 93.81 103 GLN A C 1
ATOM 811 O O . GLN A 1 103 ? 1.191 2.115 -6.081 1.00 93.81 103 GLN A O 1
ATOM 816 N N . PRO A 1 104 ? 1.338 3.218 -8.065 1.00 95.69 104 PRO A N 1
ATOM 817 C CA . PRO A 1 104 ? 1.523 2.024 -8.875 1.00 95.69 104 PRO A CA 1
ATOM 818 C C . PRO A 1 104 ? 2.821 1.322 -8.488 1.00 95.69 104 PRO A C 1
ATOM 820 O O . PRO A 1 104 ? 3.718 1.919 -7.878 1.00 95.69 104 PRO A O 1
ATOM 823 N N . ILE A 1 105 ? 2.956 0.065 -8.899 1.00 98.19 105 ILE A N 1
ATOM 824 C CA . ILE A 1 105 ? 4.206 -0.669 -8.717 1.00 98.19 105 ILE A CA 1
ATOM 825 C C . ILE A 1 105 ? 5.302 0.028 -9.532 1.00 98.19 105 ILE A C 1
ATOM 827 O O . ILE A 1 105 ? 5.181 0.237 -10.743 1.00 98.19 105 ILE A O 1
ATOM 831 N N . ARG A 1 106 ? 6.392 0.399 -8.859 1.00 97.94 106 ARG A N 1
ATOM 832 C CA . ARG A 1 106 ? 7.576 1.007 -9.469 1.00 97.94 106 ARG A CA 1
ATOM 833 C C . ARG A 1 106 ? 8.822 0.193 -9.177 1.00 97.94 106 ARG A C 1
ATOM 835 O O . ARG A 1 106 ? 8.916 -0.419 -8.119 1.00 97.94 106 ARG A O 1
ATOM 842 N N . ILE A 1 107 ? 9.793 0.252 -10.085 1.00 98.06 107 ILE A N 1
ATOM 843 C CA . ILE A 1 107 ? 11.143 -0.295 -9.919 1.00 98.06 107 ILE A CA 1
ATOM 844 C C . ILE A 1 107 ? 12.184 0.813 -10.032 1.00 98.06 107 ILE A C 1
ATOM 846 O O . ILE A 1 107 ? 12.112 1.666 -10.918 1.00 98.06 107 ILE A O 1
ATOM 850 N N . TYR A 1 108 ? 13.149 0.803 -9.121 1.00 97.62 108 TYR A N 1
ATOM 851 C CA . TYR A 1 108 ? 14.310 1.669 -9.169 1.00 97.62 108 TYR A CA 1
ATOM 852 C C . TYR A 1 108 ? 15.401 1.035 -10.033 1.00 97.62 108 TYR A C 1
ATOM 854 O O . TYR A 1 108 ? 15.862 -0.068 -9.746 1.00 97.62 108 TYR A O 1
ATOM 862 N N . ARG A 1 109 ? 15.817 1.737 -11.086 1.00 95.81 109 ARG A N 1
ATOM 863 C CA . ARG A 1 109 ? 16.943 1.370 -11.959 1.00 95.81 109 ARG A CA 1
ATOM 864 C C . ARG A 1 109 ? 17.585 2.637 -12.506 1.00 95.81 109 ARG A C 1
ATOM 866 O O . ARG A 1 109 ? 16.906 3.650 -12.621 1.00 95.81 109 ARG A O 1
ATOM 873 N N . ASP A 1 110 ? 18.880 2.606 -12.804 1.00 93.75 110 ASP A N 1
ATOM 874 C CA . ASP A 1 110 ? 19.585 3.703 -13.491 1.00 93.75 110 ASP A CA 1
ATOM 875 C C . ASP A 1 110 ? 19.360 5.101 -12.872 1.00 93.75 110 ASP A C 1
ATOM 877 O O . ASP A 1 110 ? 19.220 6.099 -13.574 1.00 93.75 110 ASP A O 1
ATOM 881 N N . GLY A 1 111 ? 19.269 5.180 -11.539 1.00 95.69 111 GLY A N 1
ATOM 882 C CA . GLY A 1 111 ? 19.065 6.444 -10.820 1.00 95.69 111 GLY A CA 1
ATOM 883 C C . GLY A 1 111 ? 17.620 6.965 -10.783 1.00 95.69 111 GLY A C 1
ATOM 884 O O . GLY A 1 111 ? 17.384 8.047 -10.250 1.00 95.69 111 GLY A O 1
ATOM 885 N N . GLY A 1 112 ? 16.645 6.224 -11.324 1.00 96.88 112 GLY A N 1
ATOM 886 C CA . GLY A 1 112 ? 15.254 6.664 -11.452 1.00 96.88 112 GLY A CA 1
ATOM 887 C C . GLY A 1 112 ? 14.218 5.607 -11.069 1.00 96.88 112 GLY A C 1
ATOM 888 O O . GLY A 1 112 ? 14.493 4.410 -11.030 1.00 96.88 112 GLY A O 1
ATOM 889 N N . TRP A 1 113 ? 12.994 6.064 -10.791 1.00 97.00 113 TRP A N 1
ATOM 890 C CA . TRP A 1 113 ? 11.834 5.202 -10.553 1.00 97.00 113 TRP A CA 1
ATOM 891 C C . TRP A 1 113 ? 11.001 5.076 -11.824 1.00 97.00 113 TRP A C 1
ATOM 893 O O . TRP A 1 113 ? 10.466 6.069 -12.313 1.00 97.00 113 TRP A O 1
ATOM 903 N N . TYR A 1 114 ? 10.844 3.851 -12.307 1.00 96.81 114 TYR A N 1
ATOM 904 C CA . TYR A 1 114 ? 10.084 3.526 -13.511 1.00 96.81 114 TYR A CA 1
ATOM 905 C C . TYR A 1 114 ? 8.859 2.695 -13.157 1.00 96.81 114 TYR A C 1
ATOM 907 O O . TYR A 1 114 ? 8.826 2.062 -12.101 1.00 96.81 114 TYR A O 1
ATOM 915 N N . TYR A 1 115 ? 7.864 2.677 -14.042 1.00 95.38 115 TYR A N 1
ATOM 916 C CA . TYR A 1 115 ? 6.767 1.720 -13.939 1.00 95.38 115 TYR A CA 1
ATOM 917 C C . TYR A 1 115 ? 7.305 0.292 -13.971 1.00 95.38 115 TYR A C 1
ATOM 919 O O . TYR A 1 115 ? 8.263 -0.011 -14.689 1.00 95.38 115 TYR A O 1
ATOM 927 N N . TYR A 1 116 ? 6.697 -0.565 -13.158 1.00 93.19 116 TYR A N 1
ATOM 928 C CA . TYR A 1 116 ? 6.946 -1.998 -13.170 1.00 93.19 116 TYR A CA 1
ATOM 929 C C . TYR A 1 116 ? 6.233 -2.623 -14.372 1.00 93.19 116 TYR A C 1
ATOM 931 O O . TYR A 1 116 ? 5.182 -3.247 -14.230 1.00 93.19 116 TYR A O 1
ATOM 939 N N . ASP A 1 117 ? 6.783 -2.368 -15.558 1.00 79.19 117 ASP A N 1
ATOM 940 C CA . ASP A 1 117 ? 6.327 -2.974 -16.806 1.00 79.19 117 ASP A CA 1
ATOM 941 C C . ASP A 1 117 ? 6.737 -4.435 -16.860 1.00 79.19 117 ASP A C 1
ATOM 943 O O . ASP A 1 117 ? 7.933 -4.766 -16.646 1.00 79.19 117 ASP A O 1
#

Organism: Streptococcus parasanguinis (NCBI:txid1318)